Protein AF-A0A6G7CN12-F1 (afdb_monomer_lite)

pLDDT: mean 71.2, std 14.34, range [45.34, 93.81]

Organism: NCBI:txid2711221

Radius of gyration: 29.14 Å; chains: 1; bounding box: 64×41×71 Å

Foldseek 3Di:
DDPVVVVVVVVVVVVVVVVVVVVVVVVVCVVDPPPPPPVPPPDPDDDPVSVVVFDKDWDQDPVGIDIDTPVVVVVVDDPVVPPDQDDPVPDDDDDHDFDWDDDPNDTHTDDD

Sequence (112 aa):
MNEEQIKQIEDTIQALSRDLNIMKQAMTRSATEPTGAVAIADLPAASAEELAENPQLIFEHATGTKRGYLSQLFEQISSKNIPAAVNSDTAGAGFGGFRYTVSGTTLNLFTS

Structure (mmCIF, N/CA/C/O backbone):
data_AF-A0A6G7CN12-F1
#
_entry.id   AF-A0A6G7CN12-F1
#
loop_
_atom_site.group_PDB
_atom_site.id
_atom_site.type_symbol
_atom_site.label_atom_id
_atom_site.label_alt_id
_atom_site.label_comp_id
_atom_site.label_asym_id
_atom_site.label_entity_id
_atom_site.label_seq_id
_atom_site.pdbx_PDB_ins_code
_atom_site.Cartn_x
_atom_site.Cartn_y
_atom_site.Cartn_z
_atom_site.occupancy
_atom_site.B_iso_or_equiv
_atom_site.auth_seq_id
_atom_site.auth_comp_id
_atom_site.auth_asym_id
_atom_site.auth_atom_id
_atom_site.pdbx_PDB_model_num
ATOM 1 N N . MET A 1 1 ? -45.475 1.930 49.459 1.00 57.22 1 MET A N 1
ATOM 2 C CA . MET A 1 1 ? -44.268 1.765 48.627 1.00 57.22 1 MET A CA 1
ATOM 3 C C . MET A 1 1 ? -43.234 2.693 49.220 1.00 57.22 1 MET A C 1
ATOM 5 O O . MET A 1 1 ? -43.541 3.869 49.368 1.00 57.22 1 MET A O 1
ATOM 9 N N . ASN A 1 2 ? -42.112 2.160 49.689 1.00 82.75 2 ASN A N 1
ATOM 10 C CA . ASN A 1 2 ? -41.126 2.961 50.420 1.00 82.75 2 ASN A CA 1
ATOM 11 C C . ASN A 1 2 ? -40.275 3.771 49.430 1.00 82.75 2 ASN A C 1
ATOM 13 O O . ASN A 1 2 ? -40.097 3.344 48.290 1.00 82.75 2 ASN A O 1
ATOM 17 N N . GLU A 1 3 ? -39.742 4.918 49.855 1.00 82.81 3 GLU A N 1
ATOM 18 C CA . GLU A 1 3 ? -38.931 5.818 49.008 1.00 82.81 3 GLU A CA 1
ATOM 19 C C . GLU A 1 3 ? -37.751 5.100 48.334 1.00 82.81 3 GLU A C 1
ATOM 21 O O . GLU A 1 3 ? -37.405 5.370 47.188 1.00 82.81 3 GLU A O 1
ATOM 26 N N . GLU A 1 4 ? -37.194 4.100 49.008 1.00 82.81 4 GLU A N 1
ATOM 27 C CA . GLU A 1 4 ? -36.113 3.264 48.492 1.00 82.81 4 GLU A CA 1
ATOM 28 C C . GLU A 1 4 ? -36.548 2.372 47.316 1.00 82.81 4 GLU A C 1
ATOM 30 O O . GLU A 1 4 ? -35.799 2.189 46.358 1.00 82.81 4 GLU A O 1
ATOM 35 N N . GLN A 1 5 ? -37.793 1.888 47.333 1.00 85.31 5 GLN A N 1
ATOM 36 C CA . GLN A 1 5 ? -38.375 1.127 46.222 1.00 85.31 5 GLN A CA 1
ATOM 37 C C . GLN A 1 5 ? -38.683 2.039 45.030 1.00 85.31 5 GLN A C 1
ATOM 39 O O . GLN A 1 5 ? -38.510 1.625 43.888 1.00 85.31 5 GLN A O 1
ATOM 44 N N . ILE A 1 6 ? -39.105 3.283 45.285 1.00 88.44 6 ILE A N 1
ATOM 45 C CA . ILE A 1 6 ? -39.335 4.289 44.237 1.00 88.44 6 ILE A CA 1
ATOM 46 C C . ILE A 1 6 ? -38.020 4.592 43.514 1.00 88.44 6 ILE A C 1
ATOM 48 O O . ILE A 1 6 ? -37.964 4.501 42.291 1.00 88.44 6 ILE A O 1
ATOM 52 N N . LYS A 1 7 ? -36.943 4.837 44.265 1.00 89.38 7 LYS A N 1
ATOM 53 C CA . LYS A 1 7 ? -35.619 5.118 43.702 1.00 89.38 7 LYS A CA 1
ATOM 54 C C . LYS A 1 7 ? -35.068 3.956 42.869 1.00 89.38 7 LYS A C 1
ATOM 56 O O . LYS A 1 7 ? -34.574 4.165 41.767 1.00 89.38 7 LYS A O 1
ATOM 61 N N . GLN A 1 8 ? -35.206 2.719 43.353 1.00 91.75 8 GLN A N 1
ATOM 62 C CA . GLN A 1 8 ? -34.796 1.534 42.589 1.00 91.75 8 GLN A CA 1
ATOM 63 C C . GLN A 1 8 ? -35.566 1.393 41.272 1.00 91.75 8 GLN A C 1
ATOM 65 O O . GLN A 1 8 ? -34.986 1.028 40.247 1.00 91.75 8 GLN A O 1
ATOM 70 N N . ILE A 1 9 ? -36.867 1.691 41.281 1.00 90.19 9 ILE A N 1
ATOM 71 C CA . ILE A 1 9 ? -37.694 1.667 40.072 1.00 90.19 9 ILE A CA 1
ATOM 72 C C . ILE A 1 9 ? -37.243 2.761 39.095 1.00 90.19 9 ILE A C 1
ATOM 74 O O . ILE A 1 9 ? -37.100 2.482 37.906 1.00 90.19 9 ILE A O 1
ATOM 78 N N . GLU A 1 10 ? -36.962 3.973 39.572 1.00 91.19 10 GLU A N 1
ATOM 79 C CA . GLU A 1 10 ? -36.466 5.080 38.742 1.00 91.19 10 GLU A CA 1
ATOM 80 C C . GLU A 1 10 ? -35.117 4.761 38.089 1.00 91.19 10 GLU A C 1
ATOM 82 O O . GLU A 1 10 ? -34.962 4.941 36.878 1.00 91.19 10 GLU A O 1
ATOM 87 N N . ASP A 1 11 ? -34.171 4.215 38.853 1.00 91.44 11 ASP A N 1
ATOM 88 C CA . ASP A 1 11 ? -32.861 3.800 38.344 1.00 91.44 11 ASP A CA 1
ATOM 89 C C . ASP A 1 11 ? -33.003 2.699 37.282 1.00 91.44 11 ASP A C 1
ATOM 91 O O . ASP A 1 11 ? -32.358 2.742 36.228 1.00 91.44 11 ASP A O 1
ATOM 95 N N . THR A 1 12 ? -33.913 1.748 37.511 1.00 91.94 12 THR A N 1
ATOM 96 C CA . THR A 1 12 ? -34.207 0.666 36.560 1.00 91.94 12 THR A CA 1
ATOM 97 C C . THR A 1 12 ? -34.832 1.209 35.275 1.00 91.94 12 THR A C 1
ATOM 99 O O . THR A 1 12 ? -34.432 0.816 34.180 1.00 91.94 12 THR A O 1
ATOM 102 N N . ILE A 1 13 ? -35.772 2.153 35.374 1.00 93.81 13 ILE A N 1
ATOM 103 C CA . ILE A 1 13 ? -36.391 2.806 34.211 1.00 93.81 13 ILE A CA 1
ATOM 104 C C . ILE A 1 13 ? -35.342 3.580 33.407 1.00 93.81 13 ILE A C 1
ATOM 106 O O . ILE A 1 13 ? -35.345 3.523 32.175 1.00 93.81 13 ILE A O 1
ATOM 110 N N . GLN A 1 14 ? -34.420 4.277 34.073 1.00 89.75 14 GLN A N 1
ATOM 111 C CA . GLN A 1 14 ? -33.342 4.988 33.388 1.00 89.75 14 GLN A CA 1
ATOM 112 C C . GLN A 1 14 ? -32.375 4.039 32.681 1.00 89.75 14 GLN A C 1
ATOM 114 O O . GLN A 1 14 ? -31.981 4.324 31.549 1.00 89.75 14 GLN A O 1
ATOM 119 N N . ALA A 1 15 ? -32.004 2.925 33.315 1.00 88.94 15 ALA A N 1
ATOM 120 C CA . ALA A 1 15 ? -31.158 1.904 32.703 1.00 88.94 15 ALA A CA 1
ATOM 121 C C . ALA A 1 15 ? -31.838 1.299 31.466 1.00 88.94 15 ALA A C 1
ATOM 123 O O . ALA A 1 15 ? -31.281 1.348 30.371 1.00 88.94 15 ALA A O 1
ATOM 124 N N . LEU A 1 16 ? -33.096 0.872 31.607 1.00 90.31 16 LEU A N 1
ATOM 125 C CA . LEU A 1 16 ? -33.881 0.322 30.503 1.00 90.31 16 LEU A CA 1
ATOM 126 C C . LEU A 1 16 ? -34.050 1.325 29.359 1.00 90.31 16 LEU A C 1
ATOM 128 O O . LEU A 1 16 ? -33.948 0.944 28.199 1.00 90.31 16 LEU A O 1
ATOM 132 N N . SER A 1 17 ? -34.264 2.608 29.656 1.00 89.19 17 SER A N 1
ATOM 133 C CA . SER A 1 17 ? -34.370 3.667 28.643 1.00 89.19 17 SER A CA 1
ATOM 134 C C . SER A 1 17 ? -33.062 3.875 27.869 1.00 89.19 17 SER A C 1
ATOM 136 O O . SER A 1 17 ? -33.082 4.068 26.647 1.00 89.19 17 SER A O 1
ATOM 138 N N . ARG A 1 18 ? -31.907 3.796 28.545 1.00 83.75 18 ARG A N 1
ATOM 139 C CA . ARG A 1 18 ? -30.592 3.833 27.880 1.00 83.75 18 ARG A CA 1
ATOM 140 C C . ARG A 1 18 ? -30.404 2.618 26.979 1.00 83.75 18 ARG A C 1
ATOM 142 O O . ARG A 1 18 ? -30.060 2.798 25.812 1.00 83.75 18 ARG A O 1
ATOM 149 N N . ASP A 1 19 ? -30.708 1.423 27.472 1.00 86.38 19 ASP A N 1
ATOM 150 C CA . ASP A 1 19 ? -30.565 0.177 26.711 1.00 86.38 19 ASP A CA 1
ATOM 151 C C . ASP A 1 19 ? -31.475 0.158 25.477 1.00 86.38 19 ASP A C 1
ATOM 153 O O . ASP A 1 19 ? -31.047 -0.216 24.383 1.00 86.38 19 ASP A O 1
ATOM 157 N N . LEU A 1 20 ? -32.710 0.651 25.608 1.00 87.75 20 LEU A N 1
ATOM 158 C CA . LEU A 1 20 ? -33.651 0.793 24.495 1.00 87.75 20 LEU A CA 1
ATOM 159 C C . LEU A 1 20 ? -33.136 1.770 23.434 1.00 87.75 20 LEU A C 1
ATOM 161 O O . LEU A 1 20 ? -33.289 1.520 22.239 1.00 87.75 20 LEU A O 1
ATOM 165 N N . ASN A 1 21 ? -32.509 2.873 23.845 1.00 84.25 21 ASN A N 1
ATOM 166 C CA . ASN A 1 21 ? -31.901 3.825 22.916 1.00 84.25 21 ASN A CA 1
ATOM 167 C C . ASN A 1 21 ? -30.681 3.238 22.201 1.00 84.25 21 ASN A C 1
ATOM 169 O O . ASN A 1 21 ? -30.546 3.428 20.992 1.00 84.25 21 ASN A O 1
ATOM 173 N N . ILE A 1 22 ? -29.831 2.488 22.906 1.00 79.62 22 ILE A N 1
ATOM 174 C CA . ILE A 1 22 ? -28.687 1.786 22.308 1.00 79.62 22 ILE A CA 1
ATOM 175 C C . ILE A 1 22 ? -29.179 0.741 21.301 1.00 79.62 22 ILE A C 1
ATOM 177 O O . ILE A 1 22 ? -28.699 0.716 20.169 1.00 79.62 22 ILE A O 1
ATOM 181 N N . MET A 1 23 ? -30.184 -0.064 21.659 1.00 80.50 23 MET A N 1
ATOM 182 C CA . MET A 1 23 ? -30.793 -1.038 20.748 1.00 80.50 23 MET A CA 1
ATOM 183 C C . MET A 1 23 ? -31.431 -0.373 19.530 1.00 80.50 23 MET A C 1
ATOM 185 O O . MET A 1 23 ? -31.239 -0.849 18.415 1.00 80.50 23 MET A O 1
ATOM 189 N N . LYS A 1 24 ? -32.145 0.745 19.702 1.00 78.88 24 LYS A N 1
ATOM 190 C CA . LYS A 1 24 ? -32.682 1.522 18.574 1.00 78.88 24 LYS A CA 1
ATOM 191 C C . LYS A 1 24 ? -31.568 2.013 17.657 1.00 78.88 24 LYS A C 1
ATOM 193 O O . LYS A 1 24 ? -31.672 1.834 16.452 1.00 78.88 24 LYS A O 1
ATOM 198 N N . GLN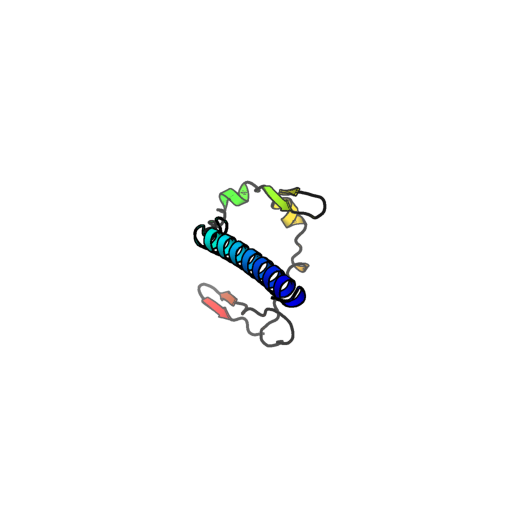 A 1 25 ? -30.489 2.571 18.205 1.00 69.00 25 GLN A N 1
ATOM 199 C CA . GLN A 1 25 ? -29.341 3.007 17.406 1.00 69.00 25 GLN A CA 1
ATOM 200 C C . GLN A 1 25 ? -28.657 1.839 16.688 1.00 69.00 25 GLN A C 1
ATOM 202 O O . GLN A 1 25 ? -28.285 1.987 15.527 1.00 69.00 25 GLN A O 1
ATOM 207 N N . ALA A 1 26 ? -28.516 0.683 17.337 1.00 70.69 26 ALA A N 1
ATOM 208 C CA . ALA A 1 26 ? -27.949 -0.520 16.735 1.00 70.69 26 ALA A CA 1
ATOM 209 C C . ALA A 1 26 ? -28.842 -1.086 15.618 1.00 70.69 26 ALA A C 1
ATOM 211 O O . ALA A 1 26 ? -28.331 -1.443 14.563 1.00 70.69 26 ALA A O 1
ATOM 212 N N . MET A 1 27 ? -30.166 -1.099 15.801 1.00 68.94 27 MET A N 1
ATOM 213 C CA . MET A 1 27 ? -31.117 -1.499 14.758 1.00 68.94 27 MET A CA 1
ATOM 214 C C . MET A 1 27 ? -31.112 -0.527 13.576 1.00 68.94 27 MET A C 1
ATOM 216 O O . MET A 1 27 ? -31.081 -0.971 12.432 1.00 68.94 27 MET A O 1
ATOM 220 N N . THR A 1 28 ? -31.054 0.787 13.819 1.00 64.44 28 THR A N 1
ATOM 221 C CA . THR A 1 28 ? -30.900 1.779 12.743 1.00 64.44 28 THR A CA 1
ATOM 222 C C . THR A 1 28 ? -29.580 1.575 11.995 1.00 64.44 28 THR A C 1
ATOM 224 O O . THR A 1 28 ? -29.573 1.573 10.770 1.00 64.44 28 THR A O 1
ATOM 227 N N . ARG A 1 29 ? -28.479 1.310 12.713 1.00 55.75 29 ARG A N 1
ATOM 228 C CA . ARG A 1 29 ? -27.160 0.982 12.135 1.00 55.75 29 ARG A CA 1
ATOM 229 C C . ARG A 1 29 ? -27.092 -0.392 11.461 1.00 55.75 29 ARG A C 1
ATOM 231 O O . ARG A 1 29 ? -26.148 -0.633 10.728 1.00 55.75 29 ARG A O 1
ATOM 238 N N . SER A 1 30 ? -28.038 -1.289 11.724 1.00 53.56 30 SER A N 1
ATO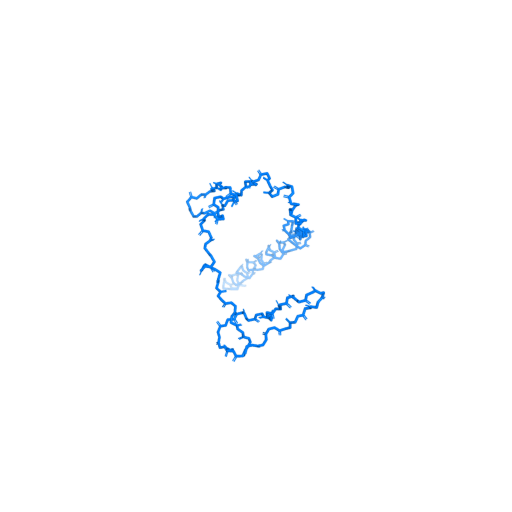M 239 C CA . SER A 1 30 ? -28.144 -2.592 11.058 1.00 53.56 30 SER A CA 1
ATOM 240 C C . SER A 1 30 ? -28.992 -2.523 9.787 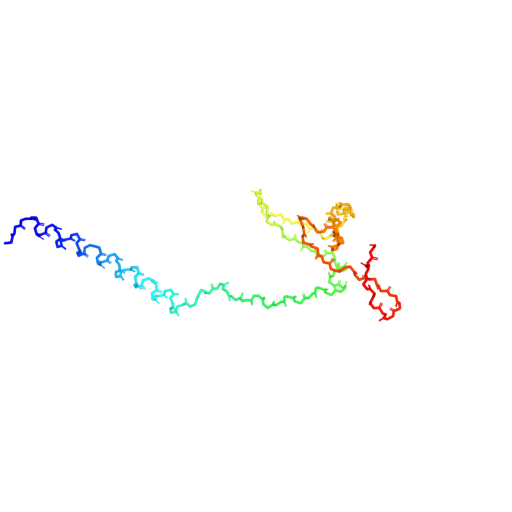1.00 53.56 30 SER A C 1
ATOM 242 O O . SER A 1 30 ? -28.826 -3.375 8.920 1.00 53.56 30 SER A O 1
ATOM 244 N N . ALA A 1 31 ? -29.913 -1.557 9.685 1.00 54.03 31 ALA A N 1
ATOM 245 C CA . ALA A 1 31 ? -30.757 -1.353 8.505 1.00 54.03 31 ALA A CA 1
ATOM 246 C C . ALA A 1 31 ? -30.048 -0.547 7.406 1.00 54.03 31 ALA A C 1
ATOM 248 O O . ALA A 1 31 ? -30.302 -0.748 6.223 1.00 54.03 31 ALA A O 1
ATOM 249 N N . THR A 1 32 ? -29.135 0.343 7.787 1.00 53.47 32 THR A N 1
ATOM 250 C CA . THR A 1 32 ? -28.115 0.875 6.885 1.00 53.47 32 THR A CA 1
ATOM 251 C C . THR A 1 32 ? -26.857 0.054 7.080 1.00 53.47 32 THR A C 1
ATOM 253 O O . THR A 1 32 ? -26.163 0.258 8.073 1.00 53.47 32 THR A O 1
ATOM 256 N N . GLU A 1 33 ? -26.548 -0.848 6.144 1.00 48.66 33 GLU A N 1
ATOM 257 C CA . GLU A 1 33 ? -25.170 -1.317 5.961 1.00 48.66 33 GLU A CA 1
ATOM 258 C C . GLU A 1 33 ? -24.220 -0.121 6.127 1.00 48.66 33 GLU A C 1
ATOM 260 O O . GLU A 1 33 ? -24.572 0.984 5.694 1.00 48.66 33 GLU A O 1
ATOM 265 N N . PRO A 1 34 ? -23.047 -0.278 6.763 1.00 50.78 34 PRO A N 1
ATOM 266 C CA . PRO A 1 34 ? -22.060 0.785 6.778 1.00 50.78 34 PRO A CA 1
ATOM 267 C C . PRO A 1 34 ? -21.709 1.098 5.321 1.00 50.78 34 PRO A C 1
ATOM 269 O O . PRO A 1 34 ? -20.900 0.409 4.700 1.00 50.78 34 PRO A O 1
ATOM 272 N N . THR A 1 35 ? -22.349 2.129 4.764 1.00 51.91 35 THR A N 1
ATOM 273 C CA . THR A 1 35 ? -22.010 2.761 3.493 1.00 51.91 35 THR A CA 1
ATOM 274 C C . THR A 1 35 ? -20.585 3.262 3.651 1.00 51.91 35 THR A C 1
ATOM 276 O O . THR A 1 35 ? -20.347 4.341 4.188 1.00 51.91 35 THR A O 1
ATOM 279 N N . GLY A 1 36 ? -19.634 2.400 3.319 1.00 46.88 36 GLY A N 1
ATOM 280 C CA . GLY A 1 36 ? -18.232 2.572 3.674 1.00 46.88 36 GLY A CA 1
ATOM 281 C C . GLY A 1 36 ? -17.401 1.318 3.436 1.00 46.88 36 GLY A C 1
ATOM 282 O O . GLY A 1 36 ? -16.234 1.443 3.092 1.00 46.88 36 GLY A O 1
ATOM 283 N N . ALA A 1 37 ? -17.994 0.122 3.510 1.00 47.47 37 ALA A N 1
ATOM 284 C CA . ALA A 1 37 ? -17.361 -1.103 3.023 1.00 47.47 37 ALA A CA 1
ATOM 285 C C . ALA A 1 37 ? -17.821 -1.424 1.594 1.00 47.47 37 ALA A C 1
ATOM 287 O O . ALA A 1 37 ? -18.217 -2.546 1.288 1.00 47.47 37 ALA A O 1
ATOM 288 N N . VAL A 1 38 ? -17.771 -0.436 0.695 1.00 46.78 38 VAL A N 1
ATOM 289 C CA . VAL A 1 38 ? -17.610 -0.789 -0.716 1.00 46.78 38 VAL A CA 1
ATOM 290 C C . VAL A 1 38 ? -16.217 -1.391 -0.772 1.00 46.78 38 VAL A C 1
ATOM 292 O O . 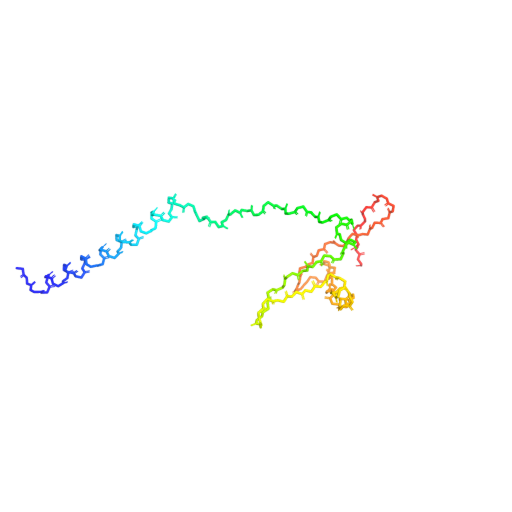VAL A 1 38 ? -15.237 -0.668 -0.600 1.00 46.78 38 VAL A O 1
ATOM 295 N N . ALA A 1 39 ? -16.120 -2.714 -0.916 1.00 47.22 39 ALA A N 1
ATOM 296 C CA . ALA A 1 39 ? -14.875 -3.319 -1.354 1.00 47.22 39 ALA A CA 1
ATOM 297 C C . ALA A 1 39 ? -14.491 -2.556 -2.622 1.00 47.22 39 ALA A C 1
ATOM 299 O O . ALA A 1 39 ? -15.208 -2.630 -3.621 1.00 47.22 39 ALA A O 1
ATOM 300 N N . ILE A 1 40 ? -13.454 -1.718 -2.539 1.00 52.81 40 ILE A N 1
ATOM 301 C CA . ILE A 1 40 ? -12.890 -1.082 -3.720 1.00 52.81 40 ILE A CA 1
ATOM 302 C C . ILE A 1 40 ? -12.480 -2.275 -4.568 1.00 52.81 40 ILE A C 1
ATOM 304 O O . ILE A 1 40 ? -11.580 -3.015 -4.174 1.00 52.81 40 ILE A O 1
ATOM 308 N N . ALA A 1 41 ? -13.238 -2.537 -5.637 1.00 62.19 41 ALA A N 1
ATOM 309 C CA . ALA A 1 41 ? -12.884 -3.570 -6.592 1.00 62.19 41 ALA A CA 1
ATOM 310 C C . ALA A 1 41 ? -11.418 -3.348 -6.948 1.00 62.19 41 ALA A C 1
ATOM 312 O O . ALA A 1 41 ? -11.036 -2.186 -7.122 1.00 62.19 41 ALA A O 1
ATOM 313 N N . ASP A 1 42 ? -10.625 -4.425 -6.978 1.00 64.69 42 ASP A N 1
ATOM 314 C CA . ASP A 1 42 ? -9.189 -4.332 -7.226 1.00 64.69 42 ASP A CA 1
ATOM 315 C C . ASP A 1 42 ? -8.956 -3.356 -8.376 1.00 64.69 42 ASP A C 1
ATOM 317 O O . ASP A 1 42 ? -9.420 -3.570 -9.502 1.00 64.69 42 ASP A O 1
ATOM 321 N N . LEU A 1 43 ? -8.337 -2.218 -8.046 1.00 69.44 43 LEU A N 1
ATOM 322 C CA . LEU A 1 43 ? -8.070 -1.196 -9.039 1.00 69.44 43 LEU A CA 1
ATOM 323 C C . LEU A 1 43 ? -7.191 -1.854 -10.106 1.00 69.44 43 LEU A C 1
ATOM 325 O O . LEU A 1 43 ? -6.229 -2.545 -9.748 1.00 69.44 43 LEU A O 1
ATOM 329 N N . PRO A 1 44 ? -7.514 -1.685 -11.399 1.00 72.81 44 PRO A N 1
ATOM 330 C CA . PRO A 1 44 ? -6.675 -2.234 -12.446 1.00 72.81 44 PRO A CA 1
ATOM 331 C C . PRO A 1 44 ? -5.256 -1.693 -12.267 1.00 72.81 44 PRO A C 1
ATOM 333 O O . PRO A 1 44 ? -5.059 -0.525 -11.924 1.00 72.81 44 PRO A O 1
ATOM 336 N N . ALA A 1 45 ? -4.264 -2.560 -12.465 1.00 74.75 45 ALA A N 1
ATOM 337 C CA . ALA A 1 45 ? -2.880 -2.121 -12.478 1.00 74.75 45 ALA A CA 1
ATOM 338 C C . ALA A 1 45 ? -2.706 -1.043 -13.558 1.00 74.75 45 ALA A C 1
ATOM 340 O O . ALA A 1 45 ? -3.243 -1.188 -14.657 1.00 74.75 45 ALA A O 1
ATOM 341 N N . ALA A 1 46 ? -1.953 0.012 -13.239 1.00 77.38 46 ALA A N 1
ATOM 342 C CA . ALA A 1 46 ? -1.620 1.050 -14.205 1.00 77.38 46 ALA A CA 1
ATOM 343 C C . ALA A 1 46 ? -0.899 0.438 -15.417 1.00 77.38 46 ALA A C 1
ATOM 345 O O . ALA A 1 46 ? -0.023 -0.423 -15.256 1.00 77.38 46 ALA A O 1
ATOM 346 N N . SER A 1 47 ? -1.265 0.874 -16.620 1.00 83.69 47 SER A N 1
ATOM 347 C CA . SER A 1 47 ? -0.621 0.441 -17.858 1.00 83.69 47 SER A CA 1
ATOM 348 C C . SER A 1 47 ? 0.820 0.963 -17.949 1.00 83.69 47 SER A C 1
ATOM 350 O O . SER A 1 47 ? 1.234 1.873 -17.224 1.00 83.69 47 SER A O 1
ATOM 352 N N . ALA A 1 48 ? 1.618 0.388 -18.853 1.00 80.44 48 ALA A N 1
ATOM 353 C CA . ALA A 1 48 ? 2.990 0.847 -19.077 1.00 80.44 48 ALA A CA 1
ATOM 354 C C . ALA A 1 48 ? 3.030 2.300 -19.586 1.00 80.44 48 ALA A C 1
ATOM 356 O O . ALA A 1 48 ? 3.932 3.057 -19.231 1.00 80.44 48 ALA A O 1
ATOM 357 N N . GLU A 1 49 ? 2.036 2.692 -20.381 1.00 87.56 49 GLU A N 1
ATOM 358 C CA . GLU A 1 49 ? 1.850 4.047 -20.896 1.00 87.56 49 GLU A CA 1
ATOM 359 C C . GLU A 1 49 ? 1.488 5.018 -19.766 1.00 87.56 49 GLU A C 1
ATOM 361 O O . GLU A 1 49 ? 2.128 6.057 -19.633 1.00 87.56 49 GLU A O 1
ATOM 366 N N . GLU A 1 50 ? 0.546 4.649 -18.893 1.00 81.12 50 GLU A N 1
ATOM 367 C CA . GLU A 1 50 ? 0.145 5.468 -17.738 1.00 81.12 50 GLU A CA 1
ATOM 368 C C . GLU A 1 50 ? 1.305 5.682 -16.751 1.00 81.12 50 GLU A C 1
ATOM 370 O O . GLU A 1 50 ? 1.461 6.759 -16.175 1.00 81.12 50 GLU A O 1
ATOM 375 N N . LEU A 1 51 ? 2.167 4.677 -16.572 1.00 80.94 51 LEU A N 1
ATOM 376 C CA . LEU A 1 51 ? 3.383 4.804 -15.765 1.00 80.94 51 LEU A CA 1
ATOM 377 C C . LEU A 1 51 ? 4.448 5.681 -16.441 1.00 80.94 51 LEU A C 1
ATOM 379 O O . LEU A 1 51 ? 5.177 6.398 -15.748 1.00 80.94 51 LEU A O 1
ATOM 383 N N . ALA A 1 52 ? 4.539 5.649 -17.774 1.00 82.75 52 ALA A N 1
ATOM 384 C CA . ALA A 1 52 ? 5.481 6.462 -18.544 1.00 82.75 52 ALA A CA 1
ATOM 385 C C . ALA A 1 52 ? 5.149 7.963 -18.497 1.00 82.75 52 ALA A C 1
ATOM 387 O O . ALA A 1 52 ? 6.053 8.792 -18.607 1.00 82.75 52 ALA A O 1
ATOM 388 N N . GLU A 1 53 ? 3.887 8.323 -18.254 1.00 87.31 53 GLU A N 1
ATOM 389 C CA . GLU A 1 53 ? 3.448 9.710 -18.042 1.00 87.31 53 GLU A CA 1
ATOM 390 C C . GLU A 1 53 ? 3.890 10.301 -16.690 1.00 87.31 53 GLU A C 1
ATOM 392 O O . GLU A 1 53 ? 3.610 11.464 -16.400 1.00 87.31 53 GLU A O 1
ATOM 397 N N . ASN A 1 54 ? 4.632 9.536 -15.882 1.00 81.69 54 ASN A N 1
ATOM 398 C CA . ASN A 1 54 ? 5.127 9.925 -14.563 1.00 81.69 54 ASN A CA 1
ATOM 399 C C . ASN A 1 54 ? 3.991 10.394 -13.633 1.00 81.69 54 ASN A C 1
ATOM 401 O O . ASN A 1 54 ? 3.889 11.584 -13.306 1.00 81.69 54 ASN A O 1
ATOM 405 N N . PRO A 1 55 ? 3.127 9.465 -13.191 1.00 82.44 55 PRO A N 1
ATOM 406 C CA . PRO A 1 55 ? 1.920 9.809 -12.462 1.00 82.44 55 PRO A CA 1
ATOM 407 C C . PRO A 1 55 ? 2.227 10.526 -11.143 1.00 82.44 55 PRO A C 1
ATOM 409 O O . PRO A 1 55 ? 3.219 10.257 -10.452 1.00 82.44 55 PRO A O 1
ATOM 412 N N . GLN A 1 56 ? 1.331 11.444 -10.779 1.00 84.50 56 GLN A N 1
ATOM 413 C CA . GLN A 1 56 ? 1.372 12.131 -9.495 1.00 84.50 56 GLN A CA 1
ATOM 414 C C . GLN A 1 56 ? 0.755 11.252 -8.406 1.00 84.50 56 GLN A C 1
ATOM 416 O O . GLN A 1 56 ? -0.384 10.804 -8.509 1.00 84.50 56 GLN A O 1
ATOM 421 N N . LEU A 1 57 ? 1.501 11.074 -7.322 1.00 82.94 57 LEU A N 1
ATOM 422 C CA . LEU A 1 57 ? 1.079 10.374 -6.121 1.00 82.94 57 LEU A CA 1
ATOM 423 C C . LEU A 1 57 ? 0.726 11.383 -5.026 1.00 82.94 57 LEU A C 1
ATOM 425 O O . LEU A 1 57 ? 1.394 12.40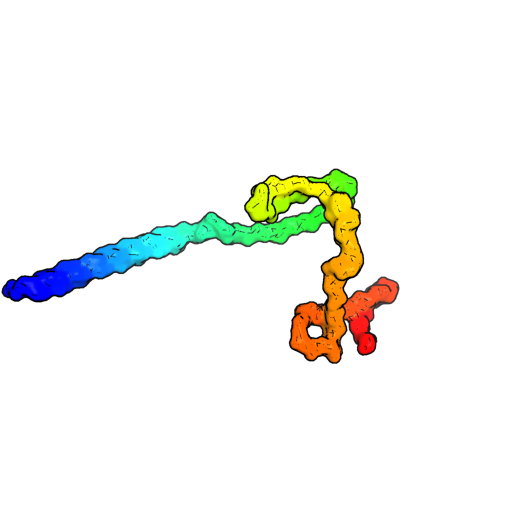9 -4.843 1.00 82.94 57 LEU A O 1
ATOM 429 N N . ILE A 1 58 ? -0.344 11.086 -4.294 1.00 82.12 58 ILE A N 1
ATOM 430 C CA . ILE A 1 58 ? -0.814 11.884 -3.162 1.00 82.12 58 ILE A CA 1
ATOM 431 C C . ILE A 1 58 ? -0.517 11.100 -1.888 1.00 82.12 58 ILE A C 1
ATOM 433 O O . ILE A 1 58 ? -0.966 9.968 -1.732 1.00 82.12 58 ILE A O 1
ATOM 437 N N . PHE A 1 59 ? 0.237 11.714 -0.980 1.00 77.69 59 PHE A N 1
ATOM 438 C CA . PHE A 1 59 ? 0.644 11.111 0.283 1.00 77.69 59 PHE A CA 1
ATOM 439 C C . PHE A 1 59 ? -0.052 11.806 1.438 1.00 77.69 59 PHE A C 1
ATOM 441 O O . PHE A 1 59 ? -0.052 13.037 1.536 1.00 77.69 59 PHE A O 1
ATOM 448 N N . GLU A 1 60 ? -0.583 11.014 2.355 1.00 80.94 60 GLU A N 1
ATOM 449 C CA . GLU A 1 60 ? -0.975 11.508 3.663 1.00 80.94 60 GLU A CA 1
ATOM 450 C C . GLU A 1 60 ? 0.237 11.450 4.599 1.00 80.94 60 GLU A C 1
ATOM 452 O O . GLU A 1 60 ? 0.872 10.409 4.758 1.00 80.94 60 GLU A O 1
ATOM 457 N N . HIS A 1 61 ? 0.600 12.590 5.183 1.00 83.88 61 HIS A N 1
ATOM 458 C CA . HIS A 1 61 ? 1.705 12.701 6.130 1.00 83.88 61 HIS A CA 1
ATOM 459 C C . HIS A 1 61 ? 1.233 13.454 7.375 1.00 83.88 61 HIS A C 1
ATOM 461 O O . HIS A 1 61 ? 0.323 14.279 7.303 1.00 83.88 61 HIS A O 1
ATOM 467 N N . ALA A 1 62 ? 1.897 13.242 8.514 1.00 81.31 62 ALA A N 1
ATOM 468 C CA . ALA A 1 62 ? 1.553 13.895 9.782 1.00 81.31 62 ALA A CA 1
ATOM 469 C C . ALA A 1 62 ? 1.559 15.439 9.709 1.00 81.31 62 ALA A C 1
ATOM 471 O O . ALA A 1 62 ? 0.933 16.111 10.520 1.00 81.31 62 ALA A O 1
ATOM 472 N N . THR A 1 63 ? 2.253 16.009 8.719 1.00 86.69 63 THR A N 1
ATOM 473 C CA . THR A 1 63 ? 2.321 17.459 8.456 1.00 86.69 63 THR A CA 1
ATOM 474 C C . THR A 1 63 ? 1.382 17.923 7.333 1.00 86.69 63 THR A C 1
ATOM 476 O O . THR A 1 63 ? 1.575 19.002 6.764 1.00 86.69 63 THR A O 1
ATOM 479 N N . GLY A 1 64 ? 0.393 17.099 6.983 1.00 80.94 64 GLY A N 1
ATOM 480 C CA . GLY A 1 64 ? -0.615 17.347 5.954 1.00 80.94 64 GLY A CA 1
ATOM 481 C C . GLY A 1 64 ? -0.386 16.569 4.658 1.00 80.94 64 GLY A C 1
ATOM 482 O O . GLY A 1 64 ? 0.611 15.867 4.487 1.00 80.94 64 GLY A O 1
ATOM 483 N N . THR A 1 65 ? -1.318 16.727 3.718 1.00 86.25 65 THR A N 1
ATOM 484 C CA . THR A 1 65 ? -1.284 16.070 2.407 1.00 86.25 65 THR A CA 1
ATOM 485 C C . THR A 1 65 ? -0.141 16.611 1.547 1.00 86.25 65 THR A C 1
ATOM 487 O O . THR A 1 65 ? -0.026 17.820 1.329 1.00 86.25 65 THR A O 1
ATOM 490 N N . LYS A 1 66 ? 0.712 15.719 1.043 1.00 81.19 66 LYS A N 1
ATOM 491 C CA . LYS A 1 66 ? 1.827 16.036 0.141 1.00 81.19 66 LYS A CA 1
ATOM 492 C C . LYS A 1 66 ? 1.561 15.454 -1.244 1.00 81.19 66 LYS A C 1
ATOM 494 O O . LYS A 1 66 ? 0.822 14.485 -1.391 1.00 81.19 66 LYS A O 1
ATOM 499 N N . ARG A 1 67 ? 2.175 16.052 -2.263 1.00 84.31 67 ARG A N 1
ATOM 500 C CA . ARG A 1 67 ? 2.169 15.548 -3.641 1.00 84.31 67 ARG A CA 1
ATOM 501 C C . ARG A 1 67 ? 3.601 15.249 -4.049 1.00 84.31 67 ARG A C 1
ATOM 503 O O . ARG A 1 67 ? 4.485 16.049 -3.747 1.00 84.31 67 ARG A O 1
ATOM 510 N N . GLY A 1 68 ? 3.815 14.136 -4.729 1.00 82.00 68 GLY A N 1
ATOM 511 C CA . GLY A 1 68 ? 5.113 13.771 -5.290 1.00 82.00 68 GLY A CA 1
ATOM 512 C C . GLY A 1 68 ? 4.937 13.016 -6.597 1.00 82.00 68 GLY A C 1
ATOM 513 O O . GLY A 1 68 ? 3.851 12.519 -6.885 1.00 82.00 68 GLY A O 1
ATOM 514 N N . TYR A 1 69 ? 5.992 12.960 -7.399 1.00 84.88 69 TYR A N 1
ATOM 515 C CA . TYR A 1 69 ? 5.994 12.181 -8.636 1.00 84.88 69 TYR A CA 1
ATOM 516 C C . TYR A 1 69 ? 6.605 10.805 -8.406 1.00 84.88 69 TYR A C 1
ATOM 518 O O . TYR A 1 69 ? 7.518 10.654 -7.590 1.00 84.88 69 TYR A O 1
ATOM 526 N N . LEU A 1 70 ? 6.131 9.809 -9.154 1.00 78.75 70 LEU A N 1
ATOM 527 C CA . LEU A 1 70 ? 6.676 8.455 -9.095 1.00 78.75 70 LEU A CA 1
ATOM 528 C C . LEU A 1 70 ? 8.190 8.436 -9.388 1.00 78.75 70 LEU A C 1
ATOM 530 O O . LEU A 1 70 ? 8.943 7.754 -8.694 1.00 78.75 70 LEU A O 1
ATOM 534 N N . SER A 1 71 ? 8.658 9.255 -10.335 1.00 79.88 71 SER A N 1
ATOM 535 C CA . SER A 1 71 ? 10.087 9.395 -10.653 1.00 79.88 71 SER A CA 1
ATOM 536 C C . SER A 1 71 ? 10.939 9.831 -9.454 1.00 79.88 71 SER A C 1
ATOM 538 O O . SER A 1 71 ? 12.023 9.296 -9.237 1.00 79.88 71 SER A O 1
ATOM 540 N N . GLN A 1 72 ? 10.432 10.754 -8.632 1.00 79.69 72 GLN A N 1
ATOM 541 C CA . GLN A 1 72 ? 11.145 11.279 -7.462 1.00 79.69 72 GLN A CA 1
ATOM 542 C C . GLN A 1 72 ? 11.292 10.228 -6.358 1.00 79.69 72 GLN A C 1
ATOM 544 O O . GLN A 1 72 ? 12.267 10.246 -5.611 1.00 79.69 72 GLN A O 1
ATOM 549 N N . LEU A 1 73 ? 10.331 9.306 -6.249 1.00 74.44 73 LEU A N 1
ATOM 550 C CA . LEU A 1 73 ? 10.432 8.182 -5.324 1.00 74.44 73 LEU A CA 1
ATOM 551 C C . LEU A 1 73 ? 11.448 7.150 -5.803 1.00 74.44 73 LEU A C 1
ATOM 553 O O . LEU A 1 73 ? 12.232 6.664 -4.992 1.00 74.44 73 LEU A O 1
ATOM 557 N N . PHE A 1 74 ? 11.476 6.836 -7.100 1.00 73.50 74 PHE A N 1
ATOM 558 C CA . PHE A 1 74 ? 12.448 5.884 -7.640 1.00 73.50 74 PHE A CA 1
ATOM 559 C C . PHE A 1 74 ? 13.896 6.325 -7.418 1.00 73.50 74 PHE A C 1
ATOM 561 O O . PHE A 1 74 ? 14.739 5.489 -7.107 1.00 73.50 74 PHE A O 1
ATOM 568 N N . GLU A 1 75 ? 14.180 7.626 -7.489 1.00 75.44 75 GLU A N 1
ATOM 569 C CA . GLU A 1 75 ? 15.508 8.170 -7.171 1.00 75.44 75 GLU A CA 1
ATOM 570 C C . GLU A 1 75 ? 15.910 7.965 -5.698 1.00 75.44 75 GLU A C 1
ATOM 572 O O . GLU A 1 75 ? 17.098 7.899 -5.381 1.00 75.44 75 GLU A O 1
ATOM 577 N N . GLN A 1 76 ? 14.938 7.837 -4.791 1.00 71.12 76 GLN A N 1
ATOM 578 C CA . GLN A 1 76 ? 15.167 7.671 -3.351 1.00 71.12 76 GLN A CA 1
ATOM 579 C C . GLN A 1 76 ? 15.110 6.206 -2.889 1.00 71.12 76 GLN A C 1
ATOM 581 O O . GLN A 1 76 ? 15.652 5.862 -1.832 1.00 71.12 76 GLN A O 1
ATOM 586 N N . ILE A 1 77 ? 14.478 5.320 -3.664 1.00 69.50 77 ILE A N 1
ATOM 587 C CA . ILE A 1 77 ? 14.391 3.890 -3.359 1.00 69.50 77 ILE A CA 1
ATOM 588 C C . ILE A 1 77 ? 15.676 3.202 -3.834 1.00 69.50 77 ILE A C 1
ATOM 590 O O . ILE A 1 77 ? 15.819 2.788 -4.981 1.00 69.50 77 ILE A O 1
ATOM 594 N N . SER A 1 78 ? 16.628 3.036 -2.917 1.00 65.31 78 SER A N 1
ATOM 595 C CA . SER A 1 78 ? 17.764 2.137 -3.128 1.00 65.31 78 SER A CA 1
ATOM 596 C C . SER A 1 78 ? 17.324 0.679 -2.974 1.00 65.31 78 SER A C 1
ATOM 598 O O . SER A 1 78 ? 16.510 0.363 -2.107 1.00 65.31 78 SER A O 1
ATOM 600 N N . SER A 1 79 ? 17.940 -0.244 -3.722 1.00 62.16 79 SER A N 1
ATOM 601 C CA . SER A 1 79 ? 17.776 -1.696 -3.528 1.00 62.16 79 SER A CA 1
ATOM 602 C C . SER A 1 79 ? 18.107 -2.169 -2.105 1.00 62.16 79 SER A C 1
ATOM 604 O O . SER A 1 79 ? 17.674 -3.242 -1.701 1.00 62.16 79 SER A O 1
ATOM 606 N N . LYS A 1 80 ? 18.822 -1.354 -1.316 1.00 64.19 80 LYS A N 1
ATOM 607 C CA . LYS A 1 80 ? 19.088 -1.588 0.111 1.00 64.19 80 LYS A CA 1
ATOM 608 C C . LYS A 1 80 ? 17.874 -1.369 1.023 1.00 64.19 80 LYS A C 1
ATOM 610 O O . LYS A 1 80 ? 17.884 -1.857 2.147 1.00 64.19 80 LYS A O 1
ATOM 615 N N . ASN A 1 81 ? 16.855 -0.643 0.559 1.00 58.69 81 ASN A N 1
ATOM 616 C CA . ASN A 1 81 ? 15.626 -0.374 1.315 1.00 58.69 81 ASN A CA 1
ATOM 617 C C . ASN A 1 81 ? 14.605 -1.511 1.191 1.00 58.69 81 ASN A C 1
ATOM 619 O O . ASN A 1 81 ? 13.637 -1.548 1.946 1.00 58.69 81 ASN A O 1
ATOM 623 N N . ILE A 1 82 ? 14.809 -2.429 0.243 1.00 60.78 82 ILE A N 1
ATOM 624 C CA . ILE A 1 82 ? 14.004 -3.639 0.114 1.00 60.78 82 ILE A CA 1
ATOM 625 C C . ILE A 1 82 ? 14.619 -4.668 1.072 1.00 60.78 82 ILE A C 1
ATOM 627 O O . ILE A 1 82 ? 15.743 -5.114 0.823 1.00 60.78 82 ILE A O 1
ATOM 631 N N . PRO A 1 83 ? 13.948 -5.030 2.183 1.00 60.59 83 PRO A N 1
ATOM 632 C CA . PRO A 1 83 ? 14.490 -6.017 3.103 1.00 60.59 83 PRO A CA 1
ATOM 633 C C . PRO A 1 83 ? 14.733 -7.324 2.351 1.00 60.59 83 PRO A C 1
ATOM 635 O O . PRO A 1 83 ? 13.895 -7.776 1.568 1.00 60.59 83 PRO A O 1
ATOM 638 N N . ALA A 1 84 ? 15.896 -7.934 2.579 1.00 56.78 84 ALA A N 1
ATOM 639 C CA . ALA A 1 84 ? 16.188 -9.239 2.014 1.00 56.78 84 ALA A CA 1
ATOM 640 C C . ALA A 1 84 ? 15.130 -10.228 2.522 1.00 56.78 84 ALA A C 1
ATOM 642 O O . ALA A 1 84 ? 15.072 -10.513 3.716 1.00 56.78 84 ALA A O 1
ATOM 643 N N . ALA A 1 85 ? 14.290 -10.745 1.624 1.00 52.72 85 ALA A N 1
ATOM 644 C CA . ALA A 1 85 ? 13.336 -11.791 1.970 1.00 52.72 85 ALA A CA 1
ATOM 645 C C . ALA A 1 85 ? 14.130 -13.032 2.390 1.00 52.72 85 ALA A C 1
ATOM 647 O O . ALA A 1 85 ? 14.710 -13.689 1.531 1.00 52.72 85 ALA A O 1
ATOM 648 N N . VAL A 1 86 ? 14.257 -13.301 3.686 1.00 52.81 86 VAL A N 1
ATOM 649 C CA . VAL A 1 86 ? 14.991 -14.467 4.196 1.00 52.81 86 VAL A CA 1
ATOM 650 C C . VAL A 1 86 ? 14.466 -15.742 3.533 1.00 52.81 86 VAL A C 1
ATOM 652 O O . VAL A 1 86 ? 13.254 -15.929 3.424 1.00 52.81 86 VAL A O 1
ATOM 655 N N . ASN A 1 87 ? 15.380 -16.591 3.050 1.00 49.41 87 ASN A N 1
ATOM 656 C CA . ASN A 1 87 ? 15.013 -17.923 2.574 1.00 49.41 87 ASN A CA 1
ATOM 657 C C . ASN A 1 87 ? 14.347 -18.695 3.726 1.00 49.41 87 ASN A C 1
ATOM 659 O O . ASN A 1 87 ? 14.705 -18.500 4.891 1.00 49.41 87 ASN A O 1
ATOM 663 N N . SER A 1 88 ? 13.385 -19.564 3.400 1.00 49.12 88 SER A N 1
ATOM 664 C CA . SER A 1 88 ? 12.587 -20.338 4.370 1.00 49.12 88 SER A CA 1
ATOM 665 C C . SER A 1 88 ? 13.424 -21.103 5.394 1.00 49.12 88 SER A C 1
ATOM 667 O O . SER A 1 88 ? 12.962 -21.361 6.501 1.00 49.12 88 SER A O 1
ATOM 669 N N . ASP A 1 89 ? 14.663 -21.426 5.039 1.00 51.25 89 ASP A N 1
ATOM 670 C CA . ASP A 1 89 ? 15.540 -22.298 5.816 1.00 51.25 89 ASP A CA 1
ATOM 671 C C . ASP A 1 89 ? 16.220 -21.555 6.982 1.00 51.25 89 ASP A C 1
ATOM 673 O O . ASP A 1 89 ? 16.877 -22.164 7.821 1.00 51.25 89 ASP A O 1
ATOM 677 N N . THR A 1 90 ? 16.028 -20.232 7.082 1.00 53.31 90 THR A N 1
ATOM 678 C CA . THR A 1 90 ? 16.457 -19.388 8.214 1.00 53.31 90 THR A CA 1
ATOM 679 C C . THR A 1 90 ? 15.253 -18.862 9.010 1.00 53.31 90 THR A C 1
ATOM 681 O O . THR A 1 90 ? 15.201 -17.696 9.408 1.00 53.31 90 THR A O 1
ATOM 684 N N . ALA A 1 91 ? 14.232 -19.700 9.203 1.00 45.34 91 ALA A N 1
ATOM 685 C CA . ALA A 1 91 ? 13.015 -19.326 9.917 1.00 45.34 91 ALA A CA 1
ATOM 686 C C . ALA A 1 91 ? 13.301 -18.954 11.385 1.00 45.34 91 ALA A C 1
ATOM 688 O O . ALA A 1 91 ? 13.784 -19.766 12.172 1.00 45.34 91 ALA A O 1
ATOM 689 N N . GLY A 1 92 ? 12.959 -17.715 11.752 1.00 49.06 92 GLY A N 1
ATOM 690 C CA . GLY A 1 92 ? 13.054 -17.223 13.126 1.00 49.06 92 GLY A CA 1
ATOM 691 C C . GLY A 1 92 ? 12.270 -15.943 13.428 1.00 49.06 92 GLY A C 1
ATOM 692 O O . GLY A 1 92 ? 11.806 -15.809 14.554 1.00 49.06 92 GLY A O 1
ATOM 693 N N . ALA A 1 93 ? 12.072 -15.012 12.477 1.00 52.09 93 ALA A N 1
ATOM 694 C CA . ALA A 1 93 ? 11.355 -13.759 12.787 1.00 52.09 93 ALA A CA 1
ATOM 695 C C . ALA A 1 93 ? 10.892 -12.887 11.586 1.00 52.09 93 ALA A C 1
ATOM 697 O O . ALA A 1 93 ? 10.934 -11.663 11.687 1.00 52.09 93 ALA A O 1
ATOM 698 N N . GLY A 1 94 ? 10.451 -13.428 10.442 1.00 47.28 94 GLY A N 1
ATOM 699 C CA . GLY A 1 94 ? 9.961 -12.556 9.357 1.00 47.28 94 GLY A CA 1
ATOM 700 C C . GLY A 1 94 ? 9.175 -13.260 8.257 1.00 47.28 94 GLY A C 1
ATOM 701 O O . GLY A 1 94 ? 9.365 -14.453 8.042 1.00 47.28 94 GLY A O 1
ATOM 702 N N . PHE A 1 95 ? 8.289 -12.512 7.584 1.00 48.19 95 PHE A N 1
ATOM 703 C CA . PHE A 1 95 ? 7.471 -12.951 6.445 1.00 48.19 95 PHE A CA 1
ATOM 704 C C . PHE A 1 95 ? 8.361 -13.516 5.317 1.00 48.19 95 PHE A C 1
ATOM 706 O O . PHE A 1 95 ? 8.852 -12.778 4.464 1.00 48.19 95 PHE A O 1
ATOM 713 N N . GLY A 1 96 ? 8.608 -14.827 5.353 1.00 47.47 96 GLY A N 1
ATOM 714 C CA . GLY A 1 96 ? 9.404 -15.565 4.375 1.00 47.47 96 GLY A CA 1
ATOM 715 C C . GLY A 1 96 ? 8.526 -16.066 3.235 1.00 47.47 96 GLY A C 1
ATOM 716 O O . GLY A 1 96 ? 7.668 -16.922 3.439 1.00 47.47 96 GLY A O 1
ATOM 717 N N . GLY A 1 97 ? 8.727 -15.516 2.040 1.00 54.56 97 GLY A N 1
ATOM 718 C CA . GLY A 1 97 ? 8.139 -16.020 0.801 1.00 54.56 97 GLY A CA 1
ATOM 719 C C . GLY A 1 97 ? 9.114 -16.925 0.047 1.00 54.56 97 GLY A C 1
ATOM 720 O O . GLY A 1 97 ? 10.331 -16.775 0.156 1.00 54.56 97 GLY A O 1
ATOM 721 N N . PHE A 1 98 ? 8.581 -17.848 -0.751 1.00 60.84 98 PHE A N 1
ATOM 722 C CA . PHE A 1 98 ? 9.368 -18.646 -1.689 1.00 60.84 98 PHE A CA 1
ATOM 723 C C . PHE A 1 98 ? 9.955 -17.746 -2.784 1.00 60.84 98 PHE A C 1
ATOM 725 O O . PHE A 1 98 ? 9.222 -17.025 -3.464 1.00 60.84 98 PHE A O 1
ATOM 732 N N . ARG A 1 99 ? 11.278 -17.777 -2.968 1.00 60.69 99 ARG A N 1
ATOM 733 C CA . ARG A 1 99 ? 11.944 -17.081 -4.075 1.00 60.69 99 ARG A CA 1
ATOM 734 C C . ARG A 1 99 ? 11.910 -17.980 -5.303 1.00 60.69 99 ARG A C 1
ATOM 736 O O . ARG A 1 99 ? 12.396 -19.099 -5.232 1.00 60.69 99 ARG A O 1
ATOM 743 N N . TYR A 1 100 ? 11.387 -17.497 -6.423 1.00 68.81 100 TYR A N 1
ATOM 744 C CA . TYR A 1 100 ? 11.452 -18.218 -7.694 1.00 68.81 100 TYR A CA 1
ATOM 745 C C . TYR A 1 100 ? 12.411 -17.508 -8.651 1.00 68.81 100 TYR A C 1
ATOM 747 O O . TYR A 1 100 ? 12.418 -16.280 -8.729 1.00 68.81 100 TYR A O 1
ATOM 755 N N . THR A 1 101 ? 13.214 -18.264 -9.393 1.00 71.06 101 THR A N 1
ATOM 756 C CA . THR A 1 101 ? 14.033 -17.774 -10.502 1.00 71.06 101 THR A CA 1
ATOM 757 C C . THR A 1 101 ? 13.477 -18.295 -11.818 1.00 71.06 101 THR A C 1
ATOM 759 O O . THR A 1 101 ? 13.127 -19.468 -11.957 1.00 71.06 101 THR A O 1
ATOM 762 N N . VAL A 1 102 ? 13.381 -17.413 -12.810 1.00 70.88 102 VAL A N 1
ATOM 763 C CA . VAL A 1 102 ? 12.930 -17.792 -14.150 1.00 70.88 102 VAL A CA 1
ATOM 764 C C . VAL A 1 102 ? 14.143 -18.219 -14.971 1.00 70.88 102 VAL A C 1
ATOM 766 O O . VAL A 1 102 ? 15.095 -17.455 -15.118 1.00 70.88 102 VAL A O 1
ATOM 769 N N . SER A 1 103 ? 14.106 -19.438 -15.509 1.00 77.69 103 SER A N 1
ATOM 770 C CA . SER A 1 103 ? 15.072 -19.937 -16.492 1.00 77.69 103 SER A CA 1
ATOM 771 C C . SER A 1 103 ? 14.312 -20.395 -17.734 1.00 77.69 103 SER A C 1
ATOM 773 O O . SER A 1 103 ? 13.611 -21.411 -17.714 1.00 77.69 103 SER A O 1
ATOM 775 N N . GLY A 1 104 ? 14.381 -19.599 -18.805 1.00 81.25 104 GLY A N 1
ATOM 776 C CA . GLY A 1 104 ? 13.530 -19.782 -19.983 1.00 81.25 104 GLY A CA 1
ATOM 777 C C . GLY A 1 104 ? 12.047 -19.621 -19.629 1.00 81.25 104 GLY A C 1
ATOM 778 O O . GLY A 1 104 ? 11.638 -18.571 -19.146 1.00 81.25 104 GLY A O 1
ATOM 779 N N . THR A 1 105 ? 11.247 -20.667 -19.847 1.00 83.56 105 THR A N 1
ATOM 780 C CA . THR A 1 105 ? 9.816 -20.729 -19.482 1.00 83.56 105 THR A CA 1
ATOM 781 C C . THR A 1 105 ? 9.557 -21.394 -18.126 1.00 83.56 105 THR A C 1
ATOM 783 O O . THR A 1 105 ? 8.404 -21.582 -17.744 1.00 83.56 105 THR A O 1
ATOM 786 N N . THR A 1 106 ? 10.609 -21.782 -17.400 1.00 68.19 106 THR A N 1
ATOM 787 C CA . THR A 1 106 ? 10.487 -22.548 -16.152 1.00 68.19 106 THR A CA 1
ATOM 788 C C . THR A 1 106 ? 10.680 -21.645 -14.937 1.00 68.19 106 THR A C 1
ATOM 790 O O . THR A 1 106 ? 11.673 -20.920 -14.851 1.00 68.19 106 THR A O 1
ATOM 793 N N . LEU A 1 107 ? 9.750 -21.724 -13.980 1.00 68.00 107 LEU A N 1
ATOM 794 C CA . LEU A 1 107 ? 9.882 -21.159 -12.635 1.00 68.00 107 LEU A CA 1
ATOM 795 C C . LEU A 1 107 ? 10.587 -22.175 -11.733 1.00 68.00 107 LEU A C 1
ATOM 797 O O . LEU A 1 107 ? 10.035 -23.231 -11.433 1.00 68.00 107 LEU A O 1
ATOM 801 N N . ASN A 1 108 ? 11.800 -21.854 -11.299 1.00 71.81 108 ASN A N 1
ATOM 802 C CA . ASN A 1 108 ? 12.591 -22.686 -10.399 1.00 71.81 108 ASN A CA 1
ATOM 803 C C . ASN A 1 108 ? 12.517 -22.113 -8.989 1.00 71.81 108 ASN A C 1
ATOM 805 O O . ASN A 1 108 ? 12.749 -20.923 -8.799 1.00 71.81 108 ASN A O 1
ATOM 809 N N . LEU A 1 109 ? 12.216 -22.942 -7.993 1.00 70.25 109 LEU A N 1
ATOM 810 C CA . LEU A 1 109 ? 12.312 -22.527 -6.598 1.00 70.25 109 LEU A CA 1
ATOM 811 C C . LEU A 1 109 ? 13.791 -22.344 -6.225 1.00 70.25 109 LEU A C 1
ATOM 813 O O . LEU A 1 109 ? 14.601 -23.249 -6.403 1.00 70.25 109 LEU A O 1
ATOM 817 N N . PHE A 1 110 ? 14.143 -21.172 -5.710 1.00 56.84 110 PHE A N 1
ATOM 818 C CA . PHE A 1 110 ? 15.479 -20.860 -5.227 1.00 56.84 110 PHE A CA 1
ATOM 819 C C . PHE A 1 110 ? 15.648 -21.412 -3.810 1.00 56.84 110 PHE A C 1
ATOM 821 O O . PHE A 1 110 ? 15.191 -20.814 -2.836 1.00 56.84 110 PHE A O 1
ATOM 828 N N . THR A 1 111 ? 16.315 -22.555 -3.712 1.00 56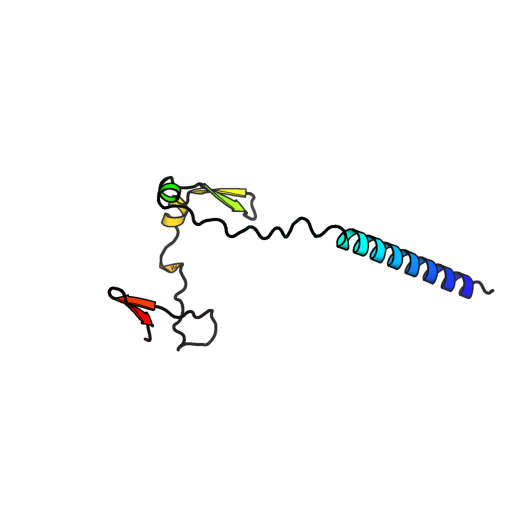.03 111 THR A N 1
ATOM 829 C CA . THR A 1 111 ? 16.776 -23.151 -2.455 1.00 56.03 111 THR A CA 1
ATOM 830 C C . THR A 1 111 ? 18.276 -22.869 -2.342 1.00 56.03 111 THR A C 1
ATOM 832 O O . THR A 1 111 ? 19.033 -23.350 -3.186 1.00 56.03 111 THR A O 1
ATOM 835 N N . SER A 1 112 ? 18.705 -22.023 -1.395 1.00 55.91 112 SER A N 1
ATOM 836 C CA . SER A 1 112 ? 20.139 -21.761 -1.153 1.00 55.91 112 SER A CA 1
ATOM 837 C C . SER A 1 112 ? 20.763 -22.829 -0.277 1.00 55.91 112 SER A C 1
ATOM 839 O O . SER A 1 112 ? 20.143 -23.076 0.778 1.00 55.91 112 SER A O 1
#

Secondary structure (DSSP, 8-state):
--HHHHHHHHHHHHHHHHHHHHHHHHHHHHHS--TT------PPPPPHHHHHT-PEEEEEETTEEEEEEHHHHHHH--GGGS-----GGG-SSS--PPPEEEETTEEEE---